Protein AF-A0A8S4SF14-F1 (afdb_monomer_lite)

pLDDT: mean 92.15, std 6.37, range [60.34, 97.81]

Organism: NCBI:txid348720

Foldseek 3Di:
DDDDDDDFDDDPVCVVFFPTPCDPDPDDDGDGDDDPVVDDPVVVVDPPDDDDDLVRDDPVDPVSVVRVVVVVVVVVVVVVVPDDD

Structure (mmCIF, N/CA/C/O backbone):
data_AF-A0A8S4SF14-F1
#
_entry.id   AF-A0A8S4SF14-F1
#
loop_
_atom_site.group_PDB
_atom_site.id
_atom_site.type_symbol
_atom_site.label_atom_id
_atom_site.label_alt_id
_atom_site.label_comp_id
_atom_site.label_asym_id
_atom_site.label_entity_id
_atom_site.label_seq_id
_atom_site.pdbx_PDB_ins_code
_atom_site.Cartn_x
_atom_site.Cartn_y
_atom_site.Cartn_z
_atom_site.occupancy
_atom_site.B_iso_or_equiv
_atom_site.auth_seq_id
_atom_site.auth_comp_id
_atom_site.auth_asym_id
_atom_site.auth_atom_id
_atom_site.pdbx_PDB_model_num
ATOM 1 N N . MET A 1 1 ? 14.793 13.387 20.552 1.00 60.34 1 MET A N 1
ATOM 2 C CA . MET A 1 1 ? 13.416 12.862 20.643 1.00 60.34 1 MET A CA 1
ATOM 3 C C . MET A 1 1 ? 13.498 11.359 20.462 1.00 60.34 1 MET A C 1
ATOM 5 O O . MET A 1 1 ? 13.812 10.908 19.367 1.00 60.34 1 MET A O 1
ATOM 9 N N . GLU A 1 2 ? 13.344 10.601 21.541 1.00 74.50 2 GLU A N 1
ATOM 10 C CA . GLU A 1 2 ? 13.379 9.137 21.484 1.00 74.50 2 GLU A CA 1
ATOM 11 C C . GLU A 1 2 ? 12.026 8.603 21.010 1.00 74.50 2 GLU A C 1
ATOM 13 O O . GLU A 1 2 ? 10.972 9.095 21.418 1.00 74.50 2 GLU A O 1
ATOM 18 N N . LYS A 1 3 ? 12.051 7.619 20.110 1.00 79.75 3 LYS A N 1
ATOM 19 C CA . LYS A 1 3 ? 10.836 6.976 19.606 1.00 79.75 3 LYS A CA 1
ATOM 20 C C . LYS A 1 3 ? 10.335 5.994 20.662 1.00 79.75 3 LYS A C 1
ATOM 22 O O . LYS A 1 3 ? 11.046 5.053 20.998 1.00 79.75 3 LYS A O 1
ATOM 27 N N . LYS A 1 4 ? 9.115 6.192 21.156 1.00 80.00 4 LYS A N 1
ATOM 28 C CA . LYS A 1 4 ? 8.438 5.212 22.014 1.00 80.00 4 LYS A CA 1
ATOM 29 C C . LYS A 1 4 ? 7.779 4.151 21.133 1.00 80.00 4 LYS A C 1
ATOM 31 O O . LYS A 1 4 ? 7.047 4.505 20.211 1.00 80.00 4 LYS A O 1
ATOM 36 N N . GLN A 1 5 ? 8.051 2.876 21.400 1.00 82.00 5 GLN A N 1
ATOM 37 C CA . GLN A 1 5 ? 7.298 1.772 20.804 1.00 82.00 5 GLN A CA 1
ATOM 38 C C . GLN A 1 5 ? 6.026 1.552 21.619 1.00 82.00 5 GLN A C 1
ATOM 40 O O . GLN A 1 5 ? 6.082 1.461 22.845 1.00 82.00 5 GLN A O 1
ATOM 45 N N . LEU A 1 6 ? 4.888 1.512 20.934 1.00 82.50 6 LEU A N 1
ATOM 46 C CA . LEU A 1 6 ? 3.613 1.160 21.542 1.00 82.50 6 LEU A CA 1
ATOM 47 C C . LEU A 1 6 ? 3.482 -0.370 21.574 1.00 82.50 6 LEU A C 1
ATOM 49 O O . LEU A 1 6 ? 3.961 -1.027 20.644 1.00 82.50 6 LEU A O 1
ATOM 53 N N . PRO A 1 7 ? 2.868 -0.943 22.621 1.00 85.94 7 PRO A N 1
ATOM 54 C CA . PRO A 1 7 ? 2.572 -2.368 22.651 1.00 85.94 7 PRO A CA 1
ATOM 55 C C . PRO A 1 7 ? 1.596 -2.724 21.522 1.00 85.94 7 PRO A C 1
ATOM 57 O O . PRO A 1 7 ? 0.689 -1.953 21.213 1.00 85.94 7 PRO A O 1
ATOM 60 N N . VAL A 1 8 ? 1.805 -3.885 20.906 1.00 87.69 8 VAL A N 1
ATOM 61 C CA . VAL A 1 8 ? 0.928 -4.432 19.863 1.00 87.69 8 VAL A CA 1
ATOM 62 C C . VAL A 1 8 ? -0.043 -5.438 20.472 1.00 87.69 8 VAL A C 1
ATOM 64 O O . VAL A 1 8 ? 0.298 -6.105 21.448 1.00 87.69 8 VAL A O 1
ATOM 67 N N . GLU A 1 9 ? -1.241 -5.542 19.899 1.00 89.38 9 GLU A N 1
ATOM 68 C CA . GLU A 1 9 ? -2.223 -6.553 20.297 1.00 89.38 9 GLU A CA 1
ATOM 69 C C . GLU A 1 9 ? -1.744 -7.952 19.875 1.00 89.38 9 GLU A C 1
ATOM 71 O O . GLU A 1 9 ? -1.193 -8.131 18.786 1.00 89.38 9 GLU A O 1
ATOM 76 N N . THR A 1 10 ? -1.923 -8.933 20.758 1.00 91.94 10 THR A N 1
ATOM 77 C CA . THR A 1 10 ? -1.480 -10.324 20.567 1.00 91.94 10 THR A CA 1
ATOM 78 C C . THR A 1 10 ? -2.628 -11.323 20.619 1.00 91.94 10 THR A C 1
ATOM 80 O O . THR A 1 10 ? -2.419 -12.492 20.294 1.00 91.94 10 THR A O 1
ATOM 83 N N . ASP A 1 11 ? -3.825 -10.881 21.004 1.00 93.44 11 ASP A N 1
ATOM 84 C CA . ASP A 1 11 ? -5.027 -11.705 21.038 1.00 93.44 11 ASP A CA 1
ATOM 85 C C . ASP A 1 11 ? -5.500 -12.084 19.616 1.00 93.44 11 ASP A C 1
ATOM 87 O O . ASP A 1 11 ? -5.893 -11.201 18.842 1.00 93.44 11 ASP A O 1
ATOM 91 N N . PRO A 1 12 ? -5.502 -13.383 19.249 1.00 93.50 12 PRO A N 1
ATOM 92 C CA . PRO A 1 12 ? -5.926 -13.833 17.927 1.00 93.50 12 PRO A CA 1
ATOM 93 C C . PRO A 1 12 ? -7.371 -13.459 17.585 1.00 93.50 12 PRO A C 1
ATOM 95 O O . PRO A 1 12 ? -7.647 -13.127 16.433 1.00 93.50 12 PRO A O 1
ATOM 98 N N . GLU A 1 13 ? -8.294 -13.490 18.554 1.00 93.94 13 GLU A N 1
ATOM 99 C CA . GLU A 1 13 ? -9.706 -13.191 18.281 1.00 93.94 13 GLU A CA 1
ATOM 100 C C . GLU A 1 13 ? -9.890 -11.726 17.887 1.00 93.94 13 GLU A C 1
ATOM 102 O O . GLU A 1 13 ? -10.633 -11.414 16.954 1.00 93.94 13 GLU A O 1
ATOM 107 N N . LYS A 1 14 ? -9.167 -10.813 18.539 1.00 91.31 14 LYS A N 1
ATOM 108 C CA . LYS A 1 14 ? -9.186 -9.397 18.166 1.00 91.31 14 LYS A CA 1
ATOM 109 C C . LYS A 1 14 ? -8.512 -9.146 16.825 1.00 91.31 14 LYS A C 1
ATOM 111 O O . LYS A 1 14 ? -9.068 -8.409 16.020 1.00 91.31 14 LYS A O 1
ATOM 116 N N . LEU A 1 15 ? -7.371 -9.786 16.560 1.00 93.31 15 LEU A N 1
ATOM 117 C CA . LEU A 1 15 ? -6.620 -9.606 15.311 1.00 93.31 15 LEU A CA 1
ATOM 118 C C . LEU A 1 15 ? -7.404 -10.039 14.062 1.00 93.31 15 LEU A C 1
ATOM 120 O O . LEU A 1 15 ? -7.196 -9.482 12.988 1.00 93.31 15 LEU A O 1
ATOM 124 N N . VAL A 1 16 ? -8.292 -11.028 14.190 1.00 94.06 16 VAL A N 1
ATOM 125 C CA . VAL A 1 16 ? -9.137 -11.508 13.082 1.00 94.06 16 VAL A CA 1
ATOM 126 C C . VAL A 1 16 ? -10.364 -10.619 12.872 1.00 94.06 16 VAL A C 1
ATOM 128 O O . VAL A 1 16 ? -10.821 -10.465 11.743 1.00 94.06 16 VAL A O 1
ATOM 131 N N . ASN A 1 17 ? -10.905 -10.034 13.943 1.00 94.69 17 ASN A N 1
ATOM 132 C CA . ASN A 1 17 ? -12.162 -9.285 13.897 1.00 94.69 17 ASN A CA 1
ATOM 133 C C . ASN A 1 17 ? -11.977 -7.770 13.741 1.00 94.69 17 ASN A C 1
ATOM 135 O O . ASN A 1 17 ? -12.916 -7.084 13.338 1.00 94.69 17 ASN A O 1
ATOM 139 N N . TYR A 1 18 ? -10.803 -7.232 14.068 1.00 95.06 18 TYR A N 1
ATOM 140 C CA . TYR A 1 18 ? -10.546 -5.796 14.117 1.00 95.06 18 TYR A CA 1
ATOM 141 C C . TYR A 1 18 ? -9.242 -5.424 13.418 1.00 95.06 18 TYR A C 1
ATOM 143 O O . TYR A 1 18 ? -8.243 -6.140 13.469 1.00 95.06 18 TYR A O 1
ATOM 151 N N . VAL A 1 19 ? -9.226 -4.237 12.814 1.00 94.12 19 VAL A N 1
ATOM 152 C CA . VAL A 1 19 ? -8.012 -3.615 12.281 1.00 94.12 19 VAL A CA 1
ATOM 153 C C . VAL A 1 19 ? -7.266 -2.944 13.436 1.00 94.12 19 VAL A C 1
ATOM 155 O O . VAL A 1 19 ? -7.392 -1.741 13.665 1.00 94.12 19 VAL A O 1
ATOM 158 N N . CYS A 1 20 ? -6.513 -3.737 14.201 1.00 91.56 20 CYS A N 1
ATOM 159 C CA . CYS A 1 20 ? -5.789 -3.251 15.375 1.00 91.56 20 CYS A CA 1
ATOM 160 C C . CYS A 1 20 ? -4.818 -2.110 15.020 1.00 91.56 20 CYS A C 1
ATOM 162 O O . CYS A 1 20 ? -3.973 -2.250 14.132 1.00 91.56 20 CYS A O 1
ATOM 164 N N . GLY A 1 21 ? -4.921 -0.984 15.734 1.00 88.38 21 GLY A N 1
ATOM 165 C CA . GLY A 1 21 ? -4.100 0.212 15.496 1.00 88.38 21 GLY A CA 1
ATOM 166 C C . GLY A 1 21 ? -4.643 1.159 14.421 1.00 88.38 21 GLY A C 1
ATOM 167 O O . GLY A 1 21 ? -3.943 2.086 14.009 1.00 88.38 21 GLY A O 1
ATOM 168 N N . SER A 1 22 ? -5.878 0.941 13.964 1.00 91.50 22 SER A N 1
ATOM 169 C CA . SER A 1 22 ? -6.592 1.866 13.078 1.00 91.50 22 SER A CA 1
ATOM 170 C C . SER A 1 22 ? -6.991 3.164 13.786 1.00 91.50 22 SER A C 1
ATOM 172 O O . SER A 1 22 ? -6.956 4.236 13.175 1.00 91.50 22 SER A O 1
ATOM 174 N N . ASN A 1 23 ? -7.340 3.088 15.073 1.00 91.00 23 ASN A N 1
ATOM 175 C CA . ASN A 1 23 ? -7.703 4.248 15.867 1.00 91.00 23 ASN A CA 1
ATOM 176 C C . ASN A 1 23 ? -6.451 4.935 16.438 1.00 91.00 23 ASN A C 1
ATOM 178 O O . ASN A 1 23 ? -5.757 4.398 17.298 1.00 91.00 23 ASN A O 1
ATOM 182 N N . ILE A 1 24 ? -6.180 6.158 15.976 1.00 90.25 24 ILE A N 1
ATOM 183 C CA . ILE A 1 24 ? -5.063 6.993 16.454 1.00 90.25 24 ILE A CA 1
ATOM 184 C C . ILE A 1 24 ? -5.445 7.910 17.627 1.00 90.25 24 ILE A C 1
ATOM 186 O O . ILE A 1 24 ? -4.583 8.602 18.173 1.00 90.25 24 ILE A O 1
ATOM 190 N N . TYR A 1 25 ? -6.729 7.971 17.982 1.00 90.31 25 TYR A N 1
ATOM 191 C CA . TYR A 1 25 ? -7.235 8.818 19.057 1.00 90.31 25 TYR A CA 1
ATOM 192 C C . TYR A 1 25 ? -7.156 8.103 20.409 1.00 90.31 25 TYR A C 1
ATOM 194 O O . TYR A 1 25 ? -7.116 6.880 20.494 1.00 90.31 25 TYR A O 1
ATOM 202 N N . THR A 1 26 ? -7.150 8.875 21.498 1.00 84.56 26 THR A N 1
ATOM 203 C CA . THR A 1 26 ? -7.163 8.325 22.866 1.00 84.56 26 THR A CA 1
ATOM 204 C C . THR A 1 26 ? -8.504 7.701 23.248 1.00 84.56 26 THR A C 1
ATOM 206 O O . THR A 1 26 ? -8.579 6.956 24.222 1.00 84.56 26 THR A O 1
ATOM 209 N N . THR A 1 27 ? -9.564 8.024 22.510 1.00 87.38 27 THR A N 1
ATOM 210 C CA . THR A 1 27 ? -10.925 7.528 22.707 1.00 87.38 27 THR A CA 1
ATOM 211 C C . THR A 1 27 ? -11.427 6.857 21.431 1.00 87.38 27 THR A C 1
ATOM 213 O O . THR A 1 27 ? -10.987 7.184 20.329 1.00 87.38 27 THR A O 1
ATOM 216 N N . GLY A 1 28 ? -12.361 5.917 21.578 1.00 87.69 28 GLY A N 1
ATOM 217 C CA . GLY A 1 28 ? -12.938 5.152 20.470 1.00 87.69 28 GLY A CA 1
ATOM 218 C C . GLY A 1 28 ? -12.422 3.715 20.393 1.00 87.69 28 GLY A C 1
ATOM 219 O O . GLY A 1 28 ? -11.589 3.295 21.193 1.00 87.69 28 GLY A O 1
ATOM 220 N N . GLU A 1 29 ? -12.942 2.974 19.422 1.00 88.81 29 GLU A N 1
ATOM 221 C CA . GLU A 1 29 ? -12.620 1.568 19.166 1.00 88.81 29 GLU A CA 1
ATOM 222 C C . GLU A 1 29 ? -11.961 1.430 17.788 1.00 88.81 29 GLU A C 1
ATOM 224 O O . GLU A 1 29 ? -12.144 2.281 16.912 1.00 88.81 29 GLU A O 1
ATOM 229 N N . ASP A 1 30 ? -11.177 0.370 17.608 1.00 90.81 30 ASP A N 1
ATOM 230 C CA . ASP A 1 30 ? -10.628 0.013 16.305 1.00 90.81 30 ASP A CA 1
ATOM 231 C C . ASP A 1 30 ? -11.734 -0.401 15.322 1.00 90.81 30 ASP A C 1
ATOM 233 O O . ASP A 1 30 ? -12.816 -0.856 15.699 1.00 90.81 30 ASP A O 1
ATOM 237 N N . ILE A 1 31 ? -11.461 -0.246 14.027 1.00 93.56 31 ILE A N 1
ATOM 238 C CA . ILE A 1 31 ? -12.415 -0.578 12.971 1.00 93.56 31 ILE A CA 1
ATOM 239 C C . ILE A 1 31 ? -12.641 -2.091 12.949 1.00 93.56 31 ILE A C 1
ATOM 241 O O . ILE A 1 31 ? -11.709 -2.864 12.725 1.00 93.56 31 ILE A O 1
ATOM 245 N N . LYS A 1 32 ? -13.897 -2.508 13.125 1.00 95.50 32 LYS A N 1
ATOM 246 C CA . LYS A 1 32 ? -14.310 -3.904 12.972 1.00 95.50 32 LYS A CA 1
ATOM 247 C C . LYS A 1 32 ? -14.330 -4.308 11.495 1.00 95.50 32 LYS A C 1
ATOM 249 O O . LYS A 1 32 ? -14.866 -3.580 10.656 1.00 95.50 32 LYS A O 1
ATOM 254 N N . ILE A 1 33 ? -13.764 -5.471 11.192 1.00 95.31 33 ILE A N 1
ATOM 255 C CA . ILE A 1 33 ? -13.772 -6.074 9.858 1.00 95.31 33 ILE A CA 1
ATOM 256 C C . ILE A 1 33 ? -15.196 -6.556 9.552 1.00 95.31 33 ILE A C 1
ATOM 258 O O . ILE A 1 33 ? -15.865 -7.145 10.403 1.00 95.31 33 ILE A O 1
ATOM 262 N N . LYS A 1 34 ? -15.676 -6.234 8.350 1.00 95.19 34 LYS A N 1
ATOM 263 C CA . LYS A 1 34 ? -17.001 -6.623 7.856 1.00 95.19 34 LYS A CA 1
ATOM 264 C C . LYS A 1 34 ? -16.915 -7.875 6.980 1.00 95.19 34 LYS A C 1
ATOM 266 O O . LYS A 1 34 ? -15.823 -8.336 6.667 1.00 95.19 34 LYS A O 1
ATOM 271 N N . ASP A 1 35 ? -18.068 -8.380 6.553 1.00 95.81 35 ASP A N 1
ATOM 272 C CA . ASP A 1 35 ? -18.148 -9.426 5.535 1.00 95.81 35 ASP A CA 1
ATOM 273 C C . ASP A 1 35 ? -17.614 -8.949 4.176 1.00 95.81 35 ASP A C 1
ATOM 275 O O . ASP A 1 35 ? -17.733 -7.774 3.815 1.00 95.81 35 ASP A O 1
ATOM 279 N N . ASP A 1 36 ? -17.089 -9.884 3.382 1.00 95.06 36 ASP A N 1
ATOM 280 C CA . ASP A 1 36 ? -16.473 -9.609 2.078 1.00 95.06 36 ASP A CA 1
ATOM 281 C C . ASP A 1 36 ? -17.408 -8.877 1.098 1.00 95.06 36 ASP A C 1
ATOM 283 O O . ASP A 1 36 ? -16.938 -8.100 0.268 1.00 95.06 36 ASP A O 1
ATOM 287 N N . SER A 1 37 ? -18.727 -9.072 1.219 1.00 95.81 37 SER A N 1
ATOM 288 C CA . SER A 1 37 ? -19.752 -8.430 0.381 1.00 95.81 37 SER A CA 1
ATOM 289 C C . SER A 1 37 ? -19.883 -6.921 0.590 1.00 95.81 37 SER A C 1
ATOM 291 O O . SER A 1 37 ? -20.446 -6.228 -0.253 1.00 95.81 37 SER A O 1
ATOM 293 N N . GLU A 1 38 ? -19.409 -6.408 1.724 1.00 97.00 38 GLU A N 1
ATOM 294 C CA . GLU A 1 38 ?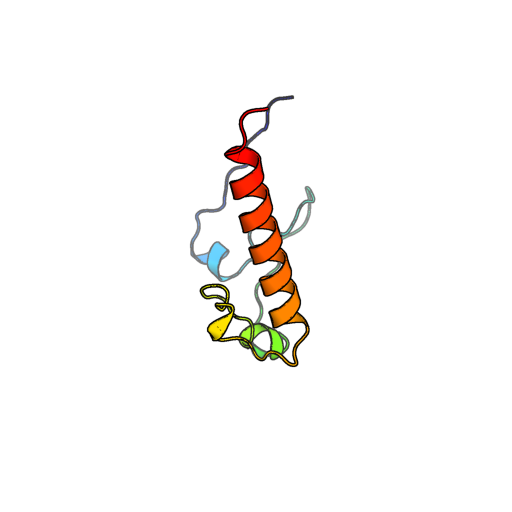 -19.415 -4.974 2.029 1.00 97.00 38 GLU A CA 1
ATOM 295 C C . GLU A 1 38 ? -18.232 -4.247 1.373 1.00 97.00 38 GLU A C 1
ATOM 297 O O . GLU A 1 38 ? -18.216 -3.013 1.307 1.00 97.00 38 GLU A O 1
ATOM 302 N N . TYR A 1 39 ? -17.234 -4.996 0.896 1.00 96.62 39 TYR A N 1
ATOM 303 C CA . TYR A 1 39 ? -16.057 -4.445 0.243 1.00 96.62 39 TYR A CA 1
ATOM 304 C C . TYR A 1 39 ? -16.211 -4.471 -1.283 1.00 96.62 39 TYR A C 1
ATOM 306 O O . TYR A 1 39 ? -16.751 -5.421 -1.842 1.00 96.62 39 TYR A O 1
ATOM 314 N N . PRO A 1 40 ? -15.720 -3.442 -1.996 1.00 97.38 40 PRO A N 1
ATOM 315 C CA . PRO A 1 40 ? -15.785 -3.419 -3.452 1.00 97.38 40 PRO A CA 1
ATOM 316 C C . PRO A 1 40 ? -15.004 -4.566 -4.107 1.00 97.38 40 PRO A C 1
ATOM 318 O O . PRO A 1 40 ? -13.871 -4.848 -3.713 1.00 97.38 40 PRO A O 1
ATOM 321 N N . ASP A 1 41 ? -15.536 -5.110 -5.204 1.00 96.25 41 ASP A N 1
ATOM 322 C CA . ASP A 1 41 ? -14.943 -6.246 -5.931 1.00 96.25 41 ASP A CA 1
ATOM 323 C C . ASP A 1 41 ? -13.476 -6.036 -6.335 1.00 96.25 41 ASP A C 1
ATOM 325 O O . ASP A 1 41 ? -12.675 -6.971 -6.334 1.00 96.25 41 ASP A O 1
ATOM 329 N N . TRP A 1 42 ? -13.089 -4.797 -6.665 1.00 96.06 42 TRP A N 1
ATOM 330 C CA . TRP A 1 42 ? -11.728 -4.495 -7.113 1.00 96.06 42 TRP A CA 1
ATOM 331 C C . TRP A 1 42 ? -10.667 -4.795 -6.046 1.00 96.06 42 TRP A C 1
ATOM 333 O O . TRP A 1 42 ? -9.517 -5.048 -6.412 1.00 96.06 42 TRP A O 1
ATOM 343 N N . LEU A 1 43 ? -11.028 -4.810 -4.756 1.00 96.06 43 LEU A N 1
ATOM 344 C CA . LEU A 1 43 ? -10.109 -5.125 -3.660 1.00 96.06 43 LEU A CA 1
ATOM 345 C C . LEU A 1 43 ? -9.492 -6.517 -3.844 1.00 96.06 43 LEU A C 1
ATOM 347 O O . LEU A 1 43 ? -8.281 -6.690 -3.710 1.00 96.06 43 LEU A O 1
ATOM 351 N N . TRP A 1 44 ? -10.319 -7.478 -4.250 1.00 95.25 44 TRP A N 1
ATOM 352 C CA . TRP A 1 44 ? -9.933 -8.873 -4.455 1.00 95.25 44 TRP A CA 1
ATOM 353 C C . TRP A 1 44 ? -9.203 -9.111 -5.782 1.00 95.25 44 TRP A C 1
ATOM 355 O O . TRP A 1 44 ? -8.615 -10.169 -5.989 1.00 95.25 44 TRP A O 1
ATOM 365 N N . THR A 1 45 ? -9.191 -8.115 -6.674 1.00 95.12 45 THR A N 1
ATOM 366 C CA . THR A 1 45 ? -8.445 -8.161 -7.944 1.00 95.12 45 THR A CA 1
ATOM 367 C C . THR A 1 45 ? -7.020 -7.613 -7.834 1.00 95.12 45 THR A C 1
ATOM 369 O O . THR A 1 45 ? -6.241 -7.701 -8.787 1.00 95.12 45 THR A O 1
ATOM 372 N N . LEU A 1 46 ? -6.657 -7.028 -6.687 1.00 94.69 46 LEU A N 1
ATOM 373 C CA . LEU A 1 46 ? -5.320 -6.490 -6.466 1.00 94.69 46 LEU A CA 1
ATOM 374 C C . LEU A 1 46 ? -4.266 -7.603 -6.431 1.00 94.69 46 LEU A C 1
ATOM 376 O O . LEU A 1 46 ? -4.443 -8.649 -5.813 1.00 94.69 46 LEU A O 1
ATOM 380 N N . ASN A 1 47 ? -3.104 -7.339 -7.031 1.00 93.19 47 ASN A N 1
ATOM 381 C CA . ASN A 1 47 ? -1.965 -8.245 -6.934 1.00 93.19 47 ASN A CA 1
ATOM 382 C C . ASN A 1 47 ? -1.303 -8.126 -5.549 1.00 93.19 47 ASN A C 1
ATOM 384 O O . ASN A 1 47 ? -0.530 -7.199 -5.305 1.00 93.19 47 ASN A O 1
ATOM 388 N N . THR A 1 48 ? -1.578 -9.087 -4.669 1.00 95.44 48 THR A N 1
ATOM 389 C CA . THR A 1 48 ? -0.943 -9.239 -3.345 1.00 95.44 48 THR A CA 1
ATOM 390 C C . THR A 1 48 ? 0.396 -9.986 -3.400 1.00 95.44 48 THR A C 1
ATOM 392 O O . THR A 1 48 ? 1.087 -10.119 -2.391 1.00 95.44 48 THR A O 1
ATOM 395 N N . GLY A 1 49 ? 0.781 -10.475 -4.581 1.00 93.88 49 GLY A N 1
ATOM 396 C CA . GLY A 1 49 ? 2.012 -11.212 -4.818 1.00 93.88 49 GLY A CA 1
ATOM 397 C C . GLY A 1 49 ? 3.192 -10.330 -5.226 1.00 93.88 49 GLY A C 1
ATOM 398 O O . GLY A 1 49 ? 3.300 -9.142 -4.915 1.00 93.88 49 GLY A O 1
ATOM 399 N N . LYS A 1 50 ? 4.137 -10.939 -5.950 1.00 93.81 50 LYS A N 1
ATOM 400 C CA . LYS A 1 50 ? 5.312 -10.222 -6.455 1.00 93.81 50 LYS A CA 1
ATOM 401 C C . LYS A 1 50 ? 4.893 -9.194 -7.512 1.00 93.81 50 LYS A C 1
ATOM 403 O O . LYS A 1 50 ? 4.015 -9.474 -8.332 1.00 93.81 50 LYS A O 1
ATOM 408 N N . PRO A 1 51 ? 5.558 -8.027 -7.559 1.00 92.12 51 PRO A N 1
ATOM 409 C CA . PRO A 1 51 ? 5.277 -7.047 -8.595 1.00 92.12 51 PRO A CA 1
ATOM 410 C C . PRO A 1 51 ? 5.631 -7.636 -9.975 1.00 92.12 51 PRO A C 1
ATOM 412 O O . PRO A 1 51 ? 6.710 -8.226 -10.106 1.00 92.12 51 PRO A O 1
ATOM 415 N N . PRO A 1 52 ? 4.788 -7.440 -11.006 1.00 91.75 52 PRO A N 1
ATOM 416 C CA . PRO A 1 52 ? 4.963 -8.063 -12.321 1.00 91.75 52 PRO A CA 1
ATOM 417 C C . PRO A 1 52 ? 6.303 -7.671 -12.948 1.00 91.75 52 PRO A C 1
ATOM 419 O O . PRO A 1 52 ? 6.831 -6.583 -12.68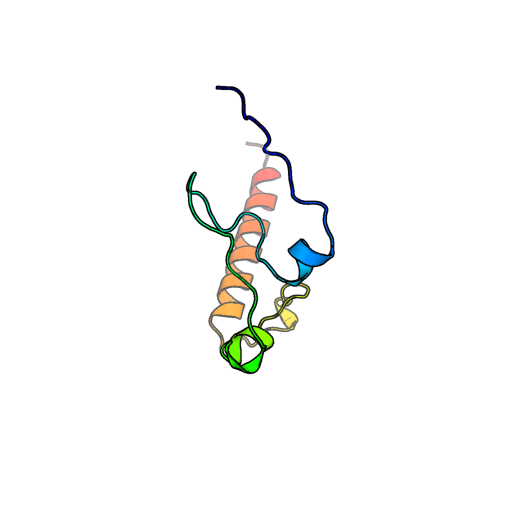2 1.00 91.75 52 PRO A O 1
ATOM 422 N N . ARG A 1 53 ? 6.910 -8.543 -13.756 1.00 92.50 53 ARG A N 1
ATOM 423 C CA . ARG A 1 53 ? 8.147 -8.186 -14.468 1.00 92.50 53 ARG A CA 1
ATOM 424 C C . ARG A 1 53 ? 7.805 -7.325 -15.681 1.00 92.50 53 ARG A C 1
ATOM 426 O O . ARG A 1 53 ? 6.649 -7.192 -16.054 1.00 92.50 53 ARG A O 1
ATOM 433 N N . ILE A 1 54 ? 8.817 -6.685 -16.266 1.00 93.19 54 ILE A N 1
ATOM 434 C CA . ILE A 1 54 ? 8.617 -5.852 -17.465 1.00 93.19 54 ILE A CA 1
ATOM 435 C C . ILE A 1 54 ? 8.133 -6.715 -18.638 1.00 93.19 54 ILE A C 1
ATOM 437 O O . ILE A 1 54 ? 7.275 -6.275 -19.387 1.00 93.19 54 ILE A O 1
ATOM 441 N N . GLU A 1 55 ? 8.644 -7.943 -18.741 1.00 92.94 55 GLU A N 1
ATOM 442 C CA . GLU A 1 55 ? 8.286 -8.936 -19.766 1.00 92.94 55 GLU A CA 1
ATOM 443 C C . GLU A 1 55 ? 6.818 -9.378 -19.696 1.00 92.94 55 GLU A C 1
ATOM 445 O O . GLU A 1 55 ? 6.233 -9.703 -20.720 1.00 92.94 55 GLU A O 1
ATOM 450 N N . ASP A 1 56 ? 6.226 -9.367 -18.498 1.00 93.06 56 ASP A N 1
ATOM 451 C CA . ASP A 1 56 ? 4.853 -9.828 -18.269 1.00 93.06 56 ASP A CA 1
ATOM 452 C C . ASP A 1 56 ? 3.816 -8.694 -18.471 1.00 93.06 56 ASP A C 1
ATOM 454 O O . ASP A 1 56 ? 2.617 -8.914 -18.318 1.00 93.06 56 ASP A O 1
ATOM 458 N N . LEU A 1 57 ? 4.261 -7.461 -18.752 1.00 94.12 57 LEU A N 1
ATOM 459 C CA . LEU A 1 57 ? 3.405 -6.277 -18.887 1.00 94.12 57 LEU A CA 1
ATOM 460 C C . LEU A 1 57 ? 3.153 -5.933 -20.359 1.00 94.12 57 LEU A C 1
ATOM 462 O O . LEU A 1 57 ? 4.060 -5.994 -21.184 1.00 94.12 57 LEU A O 1
ATOM 466 N N . ASP A 1 58 ? 1.941 -5.469 -20.665 1.00 94.81 58 ASP A N 1
ATOM 467 C CA . ASP A 1 58 ? 1.571 -5.027 -22.013 1.00 94.81 58 ASP A CA 1
ATOM 468 C C . ASP A 1 58 ? 2.239 -3.678 -22.372 1.00 94.81 58 ASP A C 1
ATOM 470 O O . ASP A 1 58 ? 1.996 -2.677 -21.676 1.00 94.81 58 ASP A O 1
ATOM 474 N N . PRO A 1 59 ? 3.028 -3.607 -23.467 1.00 95.94 59 PRO A N 1
ATOM 475 C CA . PRO A 1 59 ? 3.657 -2.379 -23.957 1.00 95.94 59 PRO A CA 1
ATOM 476 C C . PRO A 1 59 ? 2.702 -1.220 -24.258 1.00 95.94 59 PRO A C 1
ATOM 478 O O . PRO A 1 59 ? 3.133 -0.064 -24.260 1.00 95.94 59 PRO A O 1
ATOM 481 N N . ASN A 1 60 ? 1.416 -1.490 -24.484 1.00 96.69 60 ASN A N 1
ATOM 482 C CA . ASN A 1 60 ? 0.413 -0.454 -24.739 1.00 96.69 60 ASN A CA 1
ATOM 483 C C . ASN A 1 60 ? -0.137 0.185 -23.455 1.00 96.69 60 ASN A C 1
ATOM 485 O O . ASN A 1 60 ? -0.943 1.114 -23.509 1.00 96.69 60 ASN A O 1
ATOM 489 N N . THR A 1 61 ? 0.313 -0.267 -22.283 1.00 95.81 61 THR A N 1
ATOM 490 C CA . THR A 1 61 ? -0.135 0.262 -20.993 1.00 95.81 61 THR A CA 1
ATOM 491 C C . THR A 1 61 ? 0.864 1.245 -20.391 1.00 95.81 61 THR A C 1
ATOM 493 O O . THR A 1 61 ? 2.085 1.135 -20.526 1.00 95.81 61 THR A O 1
ATOM 496 N N . LYS A 1 62 ? 0.355 2.204 -19.611 1.00 96.31 62 LYS A N 1
ATOM 497 C CA . LYS A 1 62 ? 1.198 3.146 -18.855 1.00 96.31 62 LYS A CA 1
ATOM 498 C C . LYS A 1 62 ? 2.113 2.435 -17.846 1.00 96.31 62 LYS A C 1
ATOM 500 O O . LYS A 1 62 ? 3.224 2.897 -17.584 1.00 96.31 62 LYS A O 1
ATOM 505 N N . GLN A 1 63 ? 1.651 1.323 -17.272 1.00 94.88 63 GLN A N 1
ATOM 506 C CA . GLN A 1 63 ? 2.370 0.573 -16.238 1.00 94.88 63 GLN A CA 1
ATOM 507 C C . GLN A 1 63 ? 3.691 -0.002 -16.760 1.00 94.88 63 GLN A C 1
ATOM 509 O O . GLN A 1 63 ? 4.719 0.125 -16.086 1.00 94.88 63 GLN A O 1
ATOM 514 N N . TYR A 1 64 ? 3.685 -0.547 -17.982 1.00 96.75 64 TYR A N 1
ATOM 515 C CA . TYR A 1 64 ? 4.889 -1.018 -18.665 1.00 96.75 64 TYR A CA 1
ATOM 516 C C . TYR A 1 64 ? 5.953 0.085 -18.740 1.00 96.75 64 TYR A C 1
ATOM 518 O O . TYR A 1 64 ? 7.071 -0.072 -18.237 1.00 96.75 64 TYR A O 1
ATOM 526 N N . TRP A 1 65 ? 5.587 1.260 -19.258 1.00 96.75 65 TRP A N 1
ATOM 527 C CA . TRP A 1 65 ? 6.530 2.362 -19.465 1.00 96.75 65 TRP A CA 1
ATOM 528 C C . TRP A 1 65 ? 7.062 2.984 -18.172 1.00 96.75 65 TRP A C 1
ATOM 530 O O . TRP A 1 65 ? 8.231 3.381 -18.120 1.00 96.75 65 TRP A O 1
ATOM 540 N N . ILE A 1 66 ? 6.260 3.029 -17.102 1.00 95.88 66 ILE A N 1
ATOM 541 C CA . ILE A 1 66 ? 6.743 3.431 -15.769 1.00 95.88 66 ILE A CA 1
ATOM 542 C C . ILE A 1 66 ? 7.875 2.497 -15.320 1.00 95.88 66 ILE A C 1
ATOM 544 O O . ILE A 1 66 ? 8.902 2.953 -14.804 1.00 95.88 66 ILE A O 1
ATOM 548 N N . ARG A 1 67 ? 7.723 1.191 -15.552 1.00 95.50 67 ARG A N 1
ATOM 549 C CA . ARG A 1 67 ? 8.702 0.188 -15.131 1.00 95.50 67 ARG A CA 1
ATOM 550 C C . ARG A 1 67 ? 9.958 0.194 -16.003 1.00 95.50 67 ARG A C 1
ATOM 552 O O . ARG A 1 67 ? 11.058 0.127 -15.451 1.00 95.50 67 ARG A O 1
ATOM 559 N N . VAL A 1 68 ? 9.816 0.391 -17.316 1.00 96.62 68 VAL A N 1
ATOM 560 C CA . VAL A 1 68 ? 10.942 0.627 -18.242 1.00 96.62 68 VAL A CA 1
ATOM 561 C C . VAL A 1 68 ? 11.755 1.847 -17.808 1.00 96.62 68 VAL A C 1
ATOM 563 O O . VAL A 1 68 ? 12.977 1.764 -17.671 1.00 96.62 68 VAL A O 1
ATOM 566 N N . ARG A 1 69 ? 11.088 2.969 -17.499 1.00 96.81 69 ARG A N 1
ATOM 567 C CA . ARG A 1 69 ? 11.756 4.182 -17.003 1.00 96.81 69 ARG A CA 1
ATOM 568 C C . ARG A 1 69 ? 12.533 3.907 -15.715 1.00 96.81 69 ARG A C 1
ATOM 570 O O . ARG A 1 69 ? 13.694 4.297 -15.606 1.00 96.81 69 ARG A O 1
ATOM 577 N N . ALA A 1 70 ? 11.920 3.219 -14.752 1.00 96.25 70 ALA A N 1
ATOM 578 C CA . ALA A 1 70 ? 12.580 2.859 -13.499 1.00 96.25 70 ALA A CA 1
ATOM 579 C C . ALA A 1 70 ? 13.822 1.977 -13.725 1.00 96.25 70 ALA A C 1
ATOM 581 O O . ALA A 1 70 ? 14.855 2.200 -13.089 1.00 96.25 70 ALA A O 1
ATOM 582 N N . ALA A 1 71 ? 13.757 1.016 -14.650 1.00 95.88 71 ALA A N 1
ATOM 583 C CA . ALA A 1 71 ? 14.901 0.181 -15.013 1.00 95.88 71 ALA A CA 1
ATOM 584 C C . ALA A 1 71 ? 16.035 1.000 -15.656 1.00 95.88 71 ALA A C 1
ATOM 586 O O . ALA A 1 71 ? 17.195 0.852 -15.264 1.00 95.88 71 ALA A O 1
ATOM 587 N N . GLY A 1 72 ? 15.702 1.925 -16.561 1.00 97.31 72 GLY A N 1
ATOM 588 C CA . GLY A 1 72 ? 16.663 2.856 -17.160 1.00 97.31 72 GLY A CA 1
ATOM 589 C C . GLY A 1 72 ?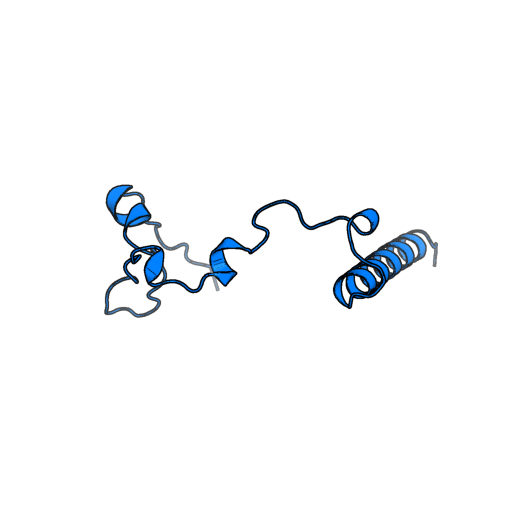 17.365 3.733 -16.118 1.00 97.31 72 GLY A C 1
ATOM 590 O O . GLY A 1 72 ? 18.591 3.836 -16.123 1.00 97.31 72 GLY A O 1
ATOM 591 N N . MET A 1 73 ? 16.618 4.290 -15.158 1.00 97.81 73 MET A N 1
ATOM 592 C CA . MET A 1 73 ? 17.201 5.069 -14.055 1.00 97.81 73 MET A CA 1
ATOM 593 C C . MET A 1 73 ? 18.166 4.235 -13.206 1.00 97.81 73 MET A C 1
ATOM 595 O O . MET A 1 73 ? 19.266 4.694 -12.899 1.00 97.81 73 MET A O 1
ATOM 599 N N . ARG A 1 74 ? 17.798 2.994 -12.858 1.00 96.81 74 ARG A N 1
ATOM 600 C CA . ARG A 1 74 ? 18.679 2.086 -12.101 1.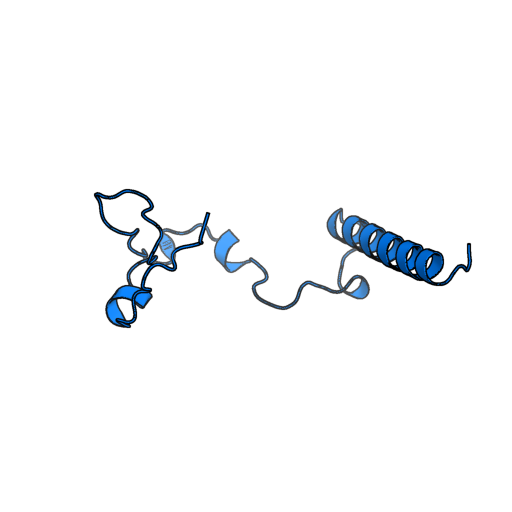00 96.81 74 ARG A CA 1
ATOM 601 C C . ARG A 1 74 ? 19.967 1.784 -12.863 1.00 96.81 74 ARG A C 1
ATOM 603 O O . ARG A 1 74 ? 21.044 1.866 -12.275 1.00 96.81 74 ARG A O 1
ATOM 610 N N . ARG A 1 75 ? 19.869 1.496 -14.166 1.00 96.94 75 ARG A N 1
ATOM 611 C CA . ARG A 1 75 ? 21.034 1.282 -15.036 1.00 96.94 75 ARG A CA 1
ATOM 612 C C . ARG A 1 75 ? 21.946 2.508 -15.047 1.00 96.94 75 ARG A C 1
ATOM 614 O O . ARG A 1 75 ? 23.141 2.370 -14.805 1.00 96.94 75 ARG A O 1
ATOM 621 N N . ASN A 1 76 ? 21.391 3.699 -15.260 1.00 97.12 76 ASN A N 1
ATOM 622 C CA . ASN A 1 76 ? 22.163 4.943 -15.315 1.00 97.12 76 ASN A CA 1
ATOM 623 C C . ASN A 1 76 ? 22.844 5.257 -13.979 1.00 97.12 76 ASN A C 1
ATOM 625 O O . ASN A 1 76 ? 24.022 5.604 -13.959 1.00 97.12 76 ASN A O 1
ATOM 629 N N . ASN A 1 77 ? 22.141 5.072 -12.860 1.00 97.00 77 ASN A N 1
ATOM 630 C CA . ASN A 1 77 ? 22.720 5.241 -11.529 1.00 97.00 77 ASN A CA 1
ATOM 631 C C . ASN A 1 77 ? 23.863 4.251 -11.283 1.00 97.00 77 ASN A C 1
ATOM 633 O O . ASN A 1 77 ? 24.896 4.638 -10.737 1.00 97.00 77 ASN A O 1
ATOM 637 N N . LYS A 1 78 ? 23.718 2.996 -11.733 1.00 96.12 78 LYS A N 1
ATOM 638 C CA . LYS A 1 78 ? 24.780 1.992 -11.626 1.00 96.12 78 LYS A CA 1
ATOM 639 C C . LYS A 1 78 ? 26.001 2.379 -12.458 1.00 96.12 78 LYS A C 1
ATOM 641 O O . LYS A 1 78 ? 27.104 2.394 -11.921 1.00 96.12 78 LYS A O 1
ATOM 646 N N . LEU A 1 79 ? 25.812 2.763 -13.718 1.00 95.62 79 LEU A N 1
ATOM 647 C CA . LEU A 1 79 ? 26.904 3.226 -14.579 1.00 95.62 79 LEU A CA 1
ATOM 648 C C . LEU A 1 79 ? 27.609 4.452 -13.986 1.00 95.62 79 LEU A C 1
ATOM 650 O O . LEU A 1 79 ? 28.835 4.483 -13.920 1.00 95.62 79 LEU A O 1
ATOM 654 N N . ARG A 1 80 ? 26.846 5.425 -13.473 1.00 93.62 80 ARG A N 1
ATOM 655 C CA . ARG A 1 80 ? 27.401 6.615 -12.816 1.00 93.62 80 ARG A CA 1
ATOM 656 C C . ARG A 1 80 ? 28.215 6.257 -11.575 1.00 93.62 80 ARG A C 1
ATOM 658 O O . ARG A 1 80 ? 29.281 6.821 -11.386 1.00 93.62 80 ARG A O 1
ATOM 665 N N . SER A 1 81 ? 27.749 5.302 -10.766 1.00 94.06 81 SER A N 1
ATOM 666 C CA . SER A 1 81 ? 28.485 4.845 -9.577 1.00 94.06 81 SER A CA 1
ATOM 667 C C . SER A 1 81 ? 29.827 4.180 -9.901 1.00 94.06 81 SER A C 1
ATOM 669 O O . SER A 1 81 ? 30.706 4.134 -9.050 1.00 94.06 81 SER A O 1
ATOM 671 N N . MET A 1 82 ? 29.981 3.656 -11.121 1.00 92.81 82 MET A N 1
ATOM 672 C CA . MET A 1 82 ? 31.198 2.977 -11.574 1.00 92.81 82 MET A CA 1
ATOM 673 C C . MET A 1 82 ? 32.191 3.923 -12.253 1.00 92.81 82 MET A C 1
ATOM 675 O O . MET A 1 82 ? 33.336 3.538 -12.489 1.00 92.81 82 MET A O 1
ATOM 679 N N . ARG A 1 83 ? 31.779 5.152 -12.580 1.00 89.75 83 ARG A N 1
ATOM 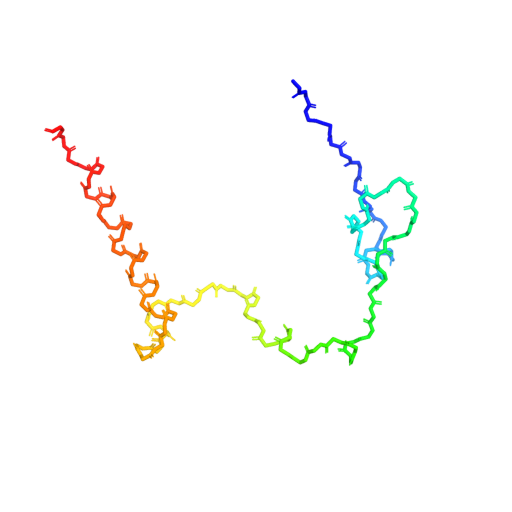680 C CA . ARG A 1 83 ? 32.675 6.146 -13.163 1.00 89.75 83 ARG A CA 1
ATOM 681 C C . ARG A 1 83 ? 33.573 6.701 -12.057 1.00 89.75 83 ARG A C 1
ATOM 683 O O . ARG A 1 83 ? 33.072 7.272 -11.092 1.00 89.75 83 ARG A O 1
ATOM 690 N N . LYS A 1 84 ? 34.894 6.537 -12.186 1.00 76.38 84 LYS A N 1
ATOM 691 C CA . LYS A 1 84 ? 35.843 7.344 -11.403 1.00 76.38 84 LYS A CA 1
ATOM 692 C C . LYS A 1 84 ? 35.758 8.779 -11.924 1.00 76.38 84 LYS A C 1
ATOM 694 O O . LYS A 1 84 ? 35.751 8.931 -13.140 1.00 76.38 84 LYS A O 1
ATOM 699 N N . PHE A 1 85 ? 35.609 9.719 -10.984 1.00 69.88 85 PHE A N 1
ATOM 700 C CA . PHE A 1 85 ? 35.403 11.169 -11.135 1.00 69.88 85 PHE A CA 1
ATOM 701 C C . PHE A 1 85 ? 35.349 11.691 -12.579 1.00 69.88 85 PHE A C 1
ATOM 703 O O . PHE A 1 85 ? 36.413 11.737 -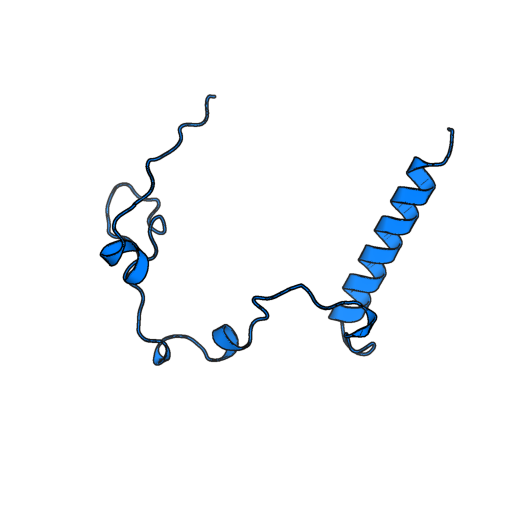13.228 1.00 69.88 85 PHE A O 1
#

Radius of gyration: 21.75 Å; chains: 1; bounding box: 56×27×48 Å

InterPro domains:
  IPR013870 Large ribosomal subunit protein mL54 [PF08561] (19-55)
  IPR013870 Large ribosomal subunit protein mL54 [PTHR28595] (3-82)

Sequence (85 aa):
MEKKQLPVETDPEKLVNYVCGSNIYTTGEDIKIKDDSEYPDWLWTLNTGKPPRIEDLDPNTKQYWIRVRAAGMRRNNKLRSMRKF

Secondary structure (DSSP, 8-state):
-PPPPPPPP--HHHHHHEETT---SSSS-PEEP--GGGS-GGGGGS--SSPPPSTTS-TTSHHHHHHHHHHHHHHHHHHHHHS--